Protein AF-A0A8X6K840-F1 (afdb_monomer_lite)

Secondary structure (DSSP, 8-state):
----SS--S-EEEEEEE-TTS-EEEEEEEHHHHHHHHHTTHHHHHHHHHHHH------SSGGGG--

Radius of gyration: 18.81 Å; chains: 1; bounding box: 40×33×42 Å

pLDDT: mean 78.03, std 9.29, range [48.16, 88.38]

Structure (mmCIF, N/CA/C/O backbone):
data_AF-A0A8X6K840-F1
#
_entry.id   AF-A0A8X6K840-F1
#
loop_
_atom_site.group_PDB
_atom_site.id
_atom_site.type_symbol
_atom_site.label_atom_id
_atom_site.label_alt_id
_atom_site.label_comp_id
_atom_site.label_asym_id
_atom_site.label_entity_id
_atom_site.label_seq_id
_atom_site.pdbx_PDB_ins_code
_atom_site.Cartn_x
_atom_site.Cartn_y
_atom_site.Cartn_z
_atom_site.occupancy
_atom_site.B_iso_or_equiv
_atom_site.auth_seq_id
_atom_site.auth_comp_id
_atom_site.auth_asym_id
_atom_site.auth_atom_id
_atom_site.pdbx_PDB_model_num
ATOM 1 N N . MET A 1 1 ? -7.387 -6.277 -18.025 1.00 50.81 1 MET A N 1
ATOM 2 C CA . MET A 1 1 ? -6.484 -5.351 -18.739 1.00 50.81 1 MET A CA 1
ATOM 3 C C . MET A 1 1 ? -6.448 -4.074 -17.916 1.00 50.81 1 MET A C 1
ATOM 5 O O . MET A 1 1 ? -7.515 -3.545 -17.636 1.00 50.81 1 MET A O 1
ATOM 9 N N . MET A 1 2 ? -5.282 -3.687 -17.397 1.00 60.28 2 MET A N 1
ATOM 10 C CA . MET A 1 2 ? -5.133 -2.496 -16.551 1.00 60.28 2 MET A CA 1
ATOM 11 C C . MET A 1 2 ? -5.029 -1.273 -17.468 1.00 60.28 2 MET A C 1
ATOM 13 O O . MET A 1 2 ? -4.227 -1.295 -18.399 1.00 60.28 2 MET A O 1
ATOM 17 N N . LEU A 1 3 ? -5.871 -0.261 -17.261 1.00 64.56 3 LEU A N 1
ATOM 18 C CA . LEU A 1 3 ? -5.876 0.960 -18.065 1.00 64.56 3 LEU A CA 1
ATOM 19 C C . LEU A 1 3 ? -5.060 2.020 -17.327 1.00 64.56 3 LEU A C 1
ATOM 21 O O . LEU A 1 3 ? -5.501 2.539 -16.307 1.00 64.56 3 LEU A O 1
ATOM 25 N N . SER A 1 4 ? -3.873 2.330 -17.843 1.00 66.62 4 SER A N 1
ATOM 26 C CA . SER A 1 4 ? -3.077 3.466 -17.386 1.00 66.62 4 SER A CA 1
ATOM 27 C C . SER A 1 4 ? -2.944 4.489 -18.502 1.00 66.62 4 SER A C 1
ATOM 29 O O . SER A 1 4 ? -2.625 4.136 -19.634 1.00 66.62 4 SER A O 1
ATOM 31 N N . ASN A 1 5 ? -3.186 5.754 -18.167 1.00 70.69 5 ASN A N 1
ATOM 32 C CA . ASN A 1 5 ? -3.071 6.877 -19.095 1.00 70.69 5 ASN A CA 1
ATOM 33 C C . ASN A 1 5 ? -1.651 7.475 -19.148 1.00 70.69 5 ASN A C 1
ATOM 35 O O . ASN A 1 5 ? -1.330 8.214 -20.069 1.00 70.69 5 ASN A O 1
ATOM 39 N N . CYS A 1 6 ? -0.805 7.194 -18.150 1.00 69.81 6 CYS A N 1
ATOM 40 C CA . CYS A 1 6 ? 0.428 7.961 -17.924 1.00 69.81 6 CYS A CA 1
ATOM 41 C C . CYS A 1 6 ? 1.706 7.114 -17.926 1.00 69.81 6 CYS A C 1
ATOM 43 O O . CYS A 1 6 ? 2.790 7.671 -17.781 1.00 69.81 6 CYS A O 1
ATOM 45 N N . GLN A 1 7 ? 1.605 5.786 -18.023 1.00 70.50 7 GLN A N 1
ATOM 46 C CA . GLN A 1 7 ? 2.765 4.896 -17.938 1.00 70.50 7 GLN A CA 1
ATOM 47 C C . GLN A 1 7 ? 3.071 4.262 -19.296 1.00 70.50 7 GLN A C 1
ATOM 49 O O . GLN A 1 7 ? 2.182 3.729 -19.960 1.00 70.50 7 GLN A O 1
ATOM 54 N N . GLU A 1 8 ? 4.343 4.318 -19.694 1.00 68.38 8 GLU A N 1
ATOM 55 C CA . GLU A 1 8 ? 4.861 3.625 -20.875 1.00 68.38 8 GLU A CA 1
ATOM 56 C C . GLU A 1 8 ? 4.733 2.098 -20.721 1.00 68.38 8 GLU A C 1
ATOM 58 O O . GLU A 1 8 ? 4.668 1.572 -19.607 1.00 68.38 8 GLU A O 1
ATOM 63 N N . ALA A 1 9 ? 4.720 1.368 -21.843 1.00 69.69 9 ALA A N 1
ATOM 64 C CA . ALA A 1 9 ? 4.630 -0.096 -21.884 1.00 69.69 9 ALA A CA 1
ATOM 65 C C . ALA A 1 9 ? 5.959 -0.779 -21.491 1.00 69.69 9 ALA A C 1
ATOM 67 O O . ALA A 1 9 ? 6.486 -1.625 -22.213 1.00 69.69 9 ALA A O 1
ATOM 68 N N . THR A 1 10 ? 6.526 -0.380 -20.357 1.00 78.81 10 THR A N 1
ATOM 69 C CA . THR A 1 10 ? 7.731 -0.955 -19.765 1.00 78.81 10 THR A CA 1
ATOM 70 C C . THR A 1 10 ? 7.365 -2.059 -18.777 1.00 78.81 10 THR A C 1
ATOM 72 O O . THR A 1 10 ? 6.323 -2.017 -18.116 1.00 78.81 10 THR A O 1
ATOM 75 N N . TYR A 1 11 ? 8.224 -3.075 -18.692 1.00 82.19 11 TYR A N 1
ATOM 76 C CA . TYR A 1 11 ? 8.071 -4.207 -17.781 1.00 82.19 11 TYR A CA 1
ATOM 77 C C . TYR A 1 11 ? 9.009 -4.047 -16.582 1.00 82.19 11 TYR A C 1
ATOM 79 O O . TYR A 1 11 ? 10.158 -3.637 -16.730 1.00 82.19 11 TYR A O 1
ATOM 87 N N . ALA A 1 12 ? 8.506 -4.385 -15.400 1.00 82.44 12 ALA A N 1
ATOM 88 C CA . ALA A 1 12 ? 9.226 -4.445 -14.141 1.00 82.44 12 ALA A CA 1
ATOM 89 C C . ALA A 1 12 ? 9.098 -5.839 -13.519 1.00 82.44 12 ALA A C 1
ATOM 91 O O . ALA A 1 12 ? 8.123 -6.563 -13.735 1.00 82.44 12 ALA A O 1
ATOM 92 N N . LYS A 1 13 ? 10.098 -6.209 -12.722 1.00 85.38 13 LYS A N 1
ATOM 93 C CA . LYS A 1 13 ? 10.114 -7.458 -11.964 1.00 85.38 13 LYS A CA 1
ATOM 94 C C . LYS A 1 13 ? 9.435 -7.240 -10.622 1.00 85.38 13 LYS A C 1
ATOM 96 O O . LYS A 1 13 ? 9.841 -6.369 -9.856 1.00 85.38 13 LYS A O 1
ATOM 101 N N . VAL A 1 14 ? 8.407 -8.029 -10.333 1.00 81.62 14 VAL A N 1
ATOM 102 C CA . VAL A 1 14 ? 7.659 -7.959 -9.076 1.00 81.62 14 VAL A CA 1
ATOM 103 C C . VAL A 1 14 ? 7.681 -9.317 -8.398 1.00 81.62 14 VAL A C 1
ATOM 105 O O . VAL A 1 14 ? 7.345 -10.336 -8.998 1.00 81.62 14 VAL A O 1
ATOM 108 N N . ASN A 1 15 ? 8.038 -9.317 -7.116 1.00 85.62 15 ASN A N 1
ATOM 109 C CA . ASN A 1 15 ? 7.957 -10.506 -6.279 1.00 85.62 15 ASN A CA 1
ATOM 110 C C . ASN A 1 15 ? 6.497 -10.776 -5.914 1.00 85.62 15 ASN A C 1
ATOM 112 O O . ASN A 1 15 ? 5.847 -9.944 -5.276 1.00 85.62 15 ASN A O 1
ATOM 116 N N . ARG A 1 16 ? 5.986 -11.946 -6.292 1.00 82.81 16 ARG A N 1
ATOM 117 C CA . ARG A 1 16 ? 4.657 -12.419 -5.905 1.00 82.81 16 ARG A CA 1
ATOM 118 C C . ARG A 1 16 ? 4.761 -13.670 -5.058 1.00 82.81 16 ARG A C 1
ATOM 120 O O . ARG A 1 16 ? 5.522 -14.581 -5.362 1.00 82.81 16 ARG A O 1
ATOM 127 N N . THR A 1 17 ? 3.956 -13.707 -4.007 1.00 87.38 17 THR A N 1
ATOM 128 C CA . THR A 1 17 ? 3.764 -14.917 -3.215 1.00 87.38 17 THR A CA 1
ATOM 129 C C . THR A 1 17 ? 2.693 -15.764 -3.889 1.00 87.38 17 THR A C 1
ATOM 131 O O . THR A 1 17 ? 1.569 -15.302 -4.096 1.00 87.38 17 THR A O 1
ATOM 134 N N . MET A 1 18 ? 3.051 -16.986 -4.255 1.00 85.56 18 MET A N 1
ATOM 135 C CA . MET A 1 18 ? 2.140 -17.965 -4.826 1.00 85.56 18 MET A CA 1
ATOM 136 C C . MET A 1 18 ? 1.278 -18.610 -3.728 1.00 85.56 18 MET A C 1
ATOM 138 O O . MET A 1 18 ? 1.513 -18.432 -2.531 1.00 85.56 18 MET A O 1
ATOM 142 N N . LYS A 1 19 ? 0.225 -19.339 -4.117 1.00 86.12 19 LYS A N 1
ATOM 143 C CA . LYS A 1 19 ? -0.747 -19.923 -3.164 1.00 86.12 19 LYS A CA 1
ATOM 144 C C . LYS A 1 19 ? -0.134 -20.978 -2.237 1.00 86.12 19 LYS A C 1
ATOM 146 O O . LYS A 1 19 ? -0.635 -21.199 -1.143 1.00 86.12 19 LYS A O 1
ATOM 151 N N . ASP A 1 20 ? 0.932 -21.614 -2.690 1.00 88.31 20 ASP A N 1
ATOM 152 C CA . ASP A 1 20 ? 1.797 -22.554 -1.976 1.00 88.31 20 ASP A CA 1
ATOM 153 C C . ASP A 1 20 ? 2.787 -21.858 -1.022 1.00 88.31 20 ASP A C 1
ATOM 155 O O . ASP A 1 20 ? 3.514 -22.528 -0.294 1.00 88.31 20 ASP A O 1
ATOM 159 N N . GLY A 1 21 ? 2.808 -20.522 -0.987 1.00 83.75 21 GLY A N 1
ATOM 160 C CA . GLY A 1 21 ? 3.665 -19.727 -0.105 1.00 83.75 21 GLY A CA 1
ATOM 161 C C . GLY A 1 21 ? 5.076 -19.476 -0.644 1.00 83.75 21 GLY A C 1
ATOM 162 O O . GLY A 1 21 ? 5.838 -18.739 -0.014 1.00 83.75 21 GLY A O 1
ATOM 163 N N . SER A 1 22 ? 5.429 -20.037 -1.804 1.00 86.19 22 SER A N 1
ATOM 164 C CA . SER A 1 22 ? 6.674 -19.718 -2.506 1.00 86.19 22 SER A CA 1
ATOM 165 C C . SER A 1 22 ? 6.652 -18.278 -3.038 1.00 86.19 22 SER A C 1
ATOM 167 O O . SER A 1 22 ? 5.592 -17.707 -3.300 1.00 86.19 22 SER A O 1
ATOM 169 N N . LYS A 1 23 ? 7.828 -17.650 -3.148 1.00 88.38 23 LYS A N 1
ATOM 170 C CA . LYS A 1 23 ? 7.980 -16.307 -3.725 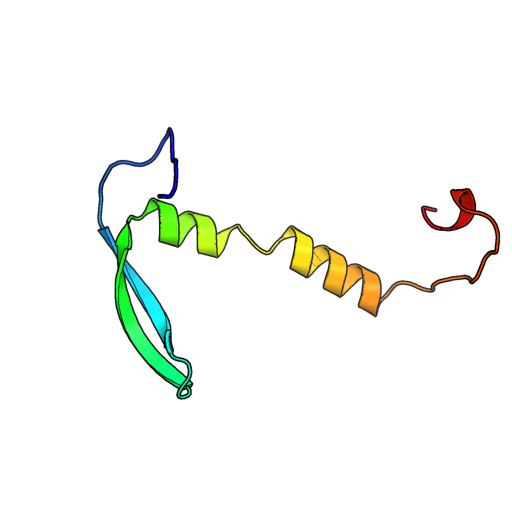1.00 88.38 23 LYS A CA 1
ATOM 171 C C . LYS A 1 23 ? 8.622 -16.436 -5.096 1.00 88.38 23 LYS A C 1
ATOM 173 O O . LYS A 1 23 ? 9.743 -16.929 -5.189 1.00 88.38 23 LYS A O 1
ATOM 178 N N . GLU A 1 24 ? 7.932 -15.965 -6.124 1.00 87.38 24 GLU A N 1
ATOM 179 C CA . GLU A 1 24 ? 8.427 -15.959 -7.497 1.00 87.38 24 GLU A CA 1
ATOM 180 C C . GLU A 1 24 ? 8.586 -14.529 -8.011 1.00 87.38 24 GLU A C 1
ATOM 182 O O . GLU A 1 24 ? 7.769 -13.647 -7.728 1.00 87.38 24 GLU A O 1
ATOM 187 N N . GLU A 1 25 ? 9.653 -14.301 -8.773 1.00 87.19 25 GLU A N 1
ATOM 188 C CA . GLU A 1 25 ? 9.897 -13.039 -9.461 1.00 87.19 25 GLU A CA 1
ATOM 189 C C . GLU A 1 25 ? 9.214 -13.096 -10.832 1.00 87.19 25 GLU A C 1
ATOM 191 O O . GLU A 1 25 ? 9.591 -13.888 -11.694 1.00 87.19 25 GLU A O 1
ATOM 196 N N . LEU A 1 26 ? 8.180 -12.276 -11.023 1.00 84.81 26 LEU A N 1
ATOM 197 C CA . LEU A 1 26 ? 7.387 -12.244 -12.250 1.00 84.81 26 LEU A CA 1
ATOM 198 C C . LEU A 1 26 ? 7.568 -10.909 -12.966 1.00 84.81 26 LEU A C 1
ATOM 200 O O . LEU A 1 26 ? 7.517 -9.845 -12.347 1.00 84.81 26 LEU A O 1
ATOM 204 N N . GLU A 1 27 ? 7.724 -10.958 -14.285 1.00 86.94 27 GLU A N 1
ATOM 205 C CA . GLU A 1 27 ? 7.716 -9.759 -15.119 1.00 86.94 27 GLU A CA 1
ATOM 206 C C . GLU A 1 27 ? 6.278 -9.281 -15.336 1.00 86.94 27 GLU A C 1
ATOM 208 O O . GLU A 1 27 ? 5.406 -10.023 -15.793 1.00 86.94 27 GLU A O 1
ATOM 213 N N . CYS A 1 28 ? 6.011 -8.025 -14.992 1.00 82.38 28 CYS A N 1
ATOM 214 C CA . CYS A 1 28 ? 4.715 -7.394 -15.195 1.00 82.38 28 CYS A CA 1
ATOM 215 C C . CYS A 1 28 ? 4.886 -5.926 -15.610 1.00 82.38 28 CYS A C 1
ATOM 217 O O . CYS A 1 28 ? 5.913 -5.326 -15.313 1.00 82.38 28 CYS A O 1
ATOM 219 N N . PRO A 1 29 ? 3.908 -5.316 -16.294 1.00 86.19 29 PRO A N 1
ATOM 220 C CA . PRO A 1 29 ? 3.975 -3.899 -16.630 1.00 86.19 29 PRO A CA 1
ATOM 221 C C . PRO A 1 29 ? 4.195 -3.006 -15.401 1.00 86.19 29 PRO A C 1
ATOM 223 O O . PRO A 1 29 ? 3.578 -3.232 -14.358 1.00 86.19 29 PRO A O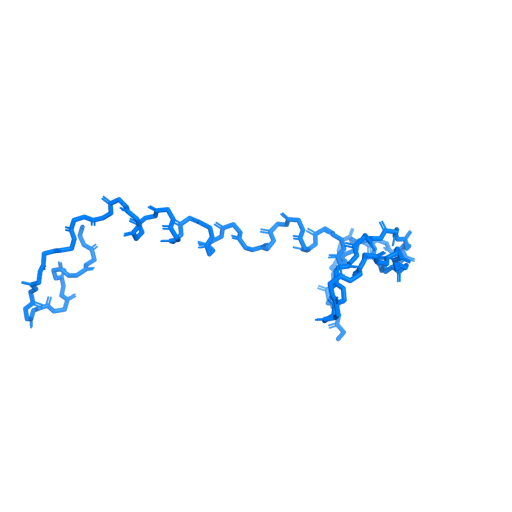 1
ATOM 226 N N . VAL A 1 30 ? 4.988 -1.941 -15.544 1.00 83.25 30 VAL A N 1
ATOM 227 C CA . VAL A 1 30 ? 5.272 -0.957 -14.476 1.00 83.25 30 VAL A CA 1
ATOM 228 C C . VAL A 1 30 ? 3.987 -0.373 -13.879 1.00 83.25 30 VAL A C 1
ATOM 230 O O . VAL A 1 30 ? 3.900 -0.146 -12.675 1.00 83.25 30 VAL A O 1
ATOM 233 N N . ALA A 1 31 ? 2.944 -0.202 -14.696 1.00 82.19 31 ALA A N 1
ATOM 234 C CA . ALA A 1 31 ? 1.625 0.227 -14.234 1.00 82.19 31 ALA A CA 1
ATOM 235 C C . ALA A 1 31 ? 1.029 -0.702 -13.156 1.00 82.19 31 ALA A C 1
ATOM 237 O O . ALA A 1 31 ? 0.374 -0.230 -12.229 1.00 82.19 31 ALA A O 1
ATOM 238 N N . ILE A 1 32 ? 1.271 -2.015 -13.250 1.00 80.75 32 ILE A N 1
ATOM 239 C CA . ILE A 1 32 ? 0.795 -3.003 -12.272 1.00 80.75 32 ILE A CA 1
ATOM 240 C C . ILE A 1 32 ? 1.611 -2.917 -10.984 1.00 80.75 32 ILE A C 1
ATOM 242 O O . ILE A 1 32 ? 1.034 -2.969 -9.902 1.00 80.75 32 ILE A O 1
ATOM 246 N N . GLU A 1 33 ? 2.933 -2.763 -11.081 1.00 83.06 33 GLU A N 1
ATOM 247 C CA . GLU A 1 33 ? 3.780 -2.547 -9.904 1.00 83.06 33 GLU A CA 1
ATOM 248 C C . GLU A 1 33 ? 3.355 -1.281 -9.149 1.00 83.06 33 GLU A C 1
ATOM 250 O O . GLU A 1 33 ? 3.166 -1.311 -7.935 1.00 83.06 33 GLU A O 1
ATOM 255 N N . PHE A 1 34 ? 3.162 -0.180 -9.875 1.00 81.50 34 PHE A N 1
ATOM 256 C CA . PHE A 1 34 ? 2.745 1.100 -9.313 1.00 81.50 34 PHE A CA 1
ATOM 257 C C . PHE A 1 34 ? 1.360 1.021 -8.666 1.00 81.50 34 PHE A C 1
ATOM 259 O O . PHE A 1 34 ? 1.182 1.470 -7.536 1.00 81.50 34 PHE A O 1
ATOM 266 N N . TYR A 1 35 ? 0.400 0.387 -9.342 1.00 83.56 35 TYR A N 1
ATOM 267 C CA . TYR A 1 35 ? -0.918 0.125 -8.773 1.00 83.56 35 TYR A CA 1
ATOM 268 C C . TYR A 1 35 ? -0.815 -0.698 -7.489 1.00 83.56 35 TYR A C 1
ATOM 270 O O . TYR A 1 35 ? -1.362 -0.298 -6.474 1.00 83.56 35 TYR A O 1
ATOM 278 N N . ASN A 1 36 ? -0.057 -1.795 -7.480 1.00 81.62 36 ASN A N 1
ATOM 279 C CA . ASN A 1 36 ? 0.087 -2.625 -6.281 1.00 81.62 36 ASN A CA 1
ATOM 280 C C . ASN A 1 36 ? 0.741 -1.886 -5.100 1.00 81.62 36 ASN A C 1
ATOM 282 O O . ASN A 1 36 ? 0.524 -2.285 -3.963 1.00 81.62 36 ASN A O 1
ATOM 286 N N . LYS A 1 37 ? 1.557 -0.852 -5.351 1.00 81.56 37 LYS A N 1
ATOM 287 C CA . LYS A 1 37 ? 2.169 -0.033 -4.291 1.00 81.56 37 LYS A CA 1
ATOM 288 C C . LYS A 1 37 ? 1.186 0.942 -3.646 1.00 81.56 37 LYS A C 1
ATOM 290 O O . LYS A 1 37 ? 1.318 1.204 -2.461 1.00 81.56 37 LYS A O 1
ATOM 295 N N . ILE A 1 38 ? 0.262 1.497 -4.428 1.00 81.88 38 ILE A N 1
ATOM 296 C CA . ILE A 1 38 ? -0.661 2.554 -3.976 1.00 81.88 38 ILE A CA 1
ATOM 297 C C . ILE A 1 38 ? -1.992 1.967 -3.511 1.00 81.88 38 ILE A C 1
ATOM 299 O O . ILE A 1 38 ? -2.643 2.471 -2.599 1.00 81.88 38 ILE A O 1
ATOM 303 N N . MET A 1 39 ? -2.435 0.895 -4.154 1.00 80.38 39 MET A N 1
ATOM 304 C CA . MET A 1 39 ? -3.692 0.260 -3.803 1.00 80.38 39 MET A CA 1
ATOM 305 C C . MET A 1 39 ? -3.584 -0.454 -2.468 1.00 80.38 39 MET A C 1
ATOM 307 O O . MET A 1 39 ? -2.595 -1.124 -2.183 1.00 80.38 39 MET A O 1
ATOM 311 N N . GLY A 1 40 ? -4.644 -0.335 -1.676 1.00 76.25 40 GLY A N 1
A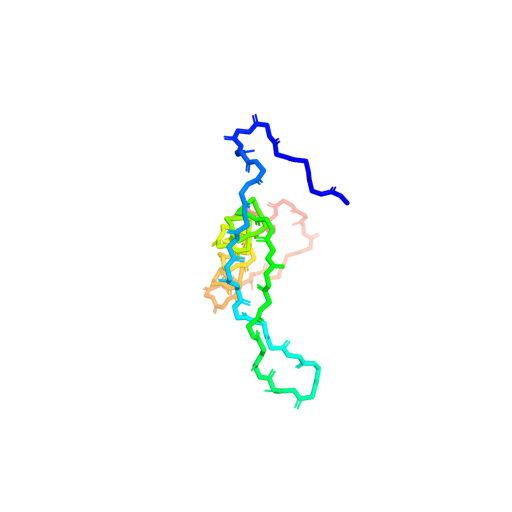TOM 312 C CA . GLY A 1 40 ? -4.688 -0.836 -0.308 1.00 76.25 40 GLY A CA 1
ATOM 313 C C . GLY A 1 40 ? -4.408 0.235 0.744 1.00 76.25 40 GLY A C 1
ATOM 314 O O . GLY A 1 40 ? -4.582 -0.058 1.916 1.00 76.25 40 GLY A O 1
ATOM 315 N N . GLU A 1 41 ? -4.049 1.473 0.373 1.00 79.75 41 GLU A N 1
ATOM 316 C CA . GLU A 1 41 ? -3.940 2.579 1.343 1.00 79.75 41 GLU A CA 1
ATOM 317 C C . GLU A 1 41 ? -5.274 2.868 2.049 1.00 79.75 41 GLU A C 1
ATOM 319 O O . GLU A 1 41 ? -5.290 3.040 3.264 1.00 79.75 41 GLU A O 1
ATOM 324 N N . VAL A 1 42 ? -6.393 2.863 1.312 1.00 83.38 42 VAL A N 1
ATOM 325 C CA . VAL A 1 42 ? -7.738 3.029 1.896 1.00 83.38 42 VAL A CA 1
ATOM 326 C C . VAL A 1 42 ? -8.074 1.857 2.814 1.00 83.38 42 VAL A C 1
ATOM 328 O O . VAL A 1 42 ? -8.447 2.078 3.959 1.00 83.38 42 VAL A O 1
ATOM 331 N N . ASP A 1 43 ? -7.858 0.620 2.357 1.00 85.31 43 ASP A N 1
ATOM 332 C CA . ASP A 1 43 ? -8.115 -0.574 3.171 1.00 85.31 43 ASP A CA 1
ATOM 333 C C . ASP A 1 43 ? -7.240 -0.602 4.439 1.00 85.31 43 ASP A C 1
ATOM 335 O O . ASP A 1 43 ? -7.691 -1.022 5.501 1.00 85.31 43 ASP A O 1
ATOM 339 N N . LEU A 1 44 ? -5.986 -0.142 4.350 1.00 83.69 44 LEU A N 1
ATOM 340 C CA . LEU A 1 44 ? -5.070 -0.031 5.485 1.00 83.69 44 LEU A CA 1
ATOM 341 C C . LEU A 1 44 ? -5.537 1.052 6.463 1.00 83.69 44 LEU A C 1
ATOM 343 O O . LEU A 1 44 ? -5.514 0.831 7.673 1.00 83.69 44 LEU A O 1
ATOM 347 N N . ALA A 1 45 ? -5.975 2.204 5.953 1.00 84.62 45 ALA A N 1
ATOM 348 C CA . ALA A 1 45 ? -6.536 3.273 6.769 1.00 84.62 45 ALA A CA 1
ATOM 349 C C . ALA A 1 45 ? -7.812 2.811 7.492 1.00 84.62 45 ALA A C 1
ATOM 351 O O . ALA A 1 45 ? -7.918 3.021 8.698 1.00 84.62 45 ALA A O 1
ATOM 352 N N . ASP A 1 46 ? -8.711 2.102 6.805 1.00 84.62 46 ASP A N 1
ATOM 353 C CA . ASP A 1 46 ? -9.918 1.506 7.391 1.00 84.62 46 ASP A CA 1
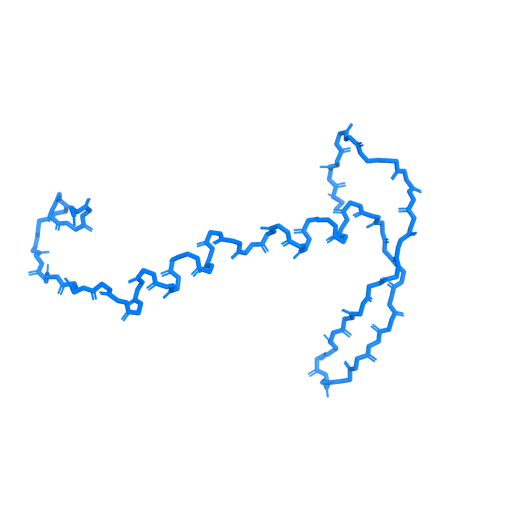ATOM 354 C C . ASP A 1 46 ? -9.576 0.444 8.445 1.00 84.62 46 ASP A C 1
ATOM 356 O O . ASP A 1 46 ? -10.188 0.400 9.511 1.00 84.62 46 ASP A O 1
ATOM 360 N N . GLN A 1 47 ? -8.565 -0.399 8.200 1.00 85.81 47 GLN A N 1
ATOM 361 C CA . GLN A 1 47 ? -8.076 -1.350 9.204 1.00 85.81 47 GLN A CA 1
ATOM 362 C C . GLN A 1 47 ? -7.558 -0.636 10.453 1.00 85.81 47 GLN A C 1
ATOM 364 O O . GLN A 1 47 ? -7.866 -1.054 11.568 1.00 85.81 47 GLN A O 1
ATOM 369 N N . MET A 1 48 ? -6.783 0.435 10.283 1.00 85.94 48 MET A N 1
ATOM 370 C CA . MET A 1 48 ? -6.284 1.226 11.405 1.00 85.94 48 MET A CA 1
ATOM 371 C C . MET A 1 48 ? -7.429 1.920 12.148 1.00 85.94 48 MET A C 1
ATOM 373 O O . MET A 1 48 ? -7.454 1.870 13.375 1.00 85.94 48 MET A O 1
ATOM 377 N N . ALA A 1 49 ? -8.390 2.510 11.433 1.00 84.31 49 ALA A N 1
ATOM 378 C CA . ALA A 1 49 ? -9.574 3.123 12.026 1.00 84.31 49 ALA A CA 1
ATOM 379 C C . ALA A 1 49 ? -10.358 2.100 12.855 1.00 84.31 49 ALA A C 1
ATOM 381 O O . ALA A 1 49 ? -10.547 2.309 14.045 1.00 84.31 49 ALA A O 1
ATOM 382 N N . ASN A 1 50 ? -10.675 0.935 12.292 1.00 82.19 50 ASN A N 1
ATOM 383 C CA . ASN A 1 50 ? -11.427 -0.119 12.976 1.00 82.19 50 ASN A CA 1
ATOM 384 C C . ASN A 1 50 ? -10.705 -0.674 14.223 1.00 82.19 50 ASN A C 1
ATOM 386 O O . ASN A 1 50 ? -11.340 -1.051 15.203 1.00 82.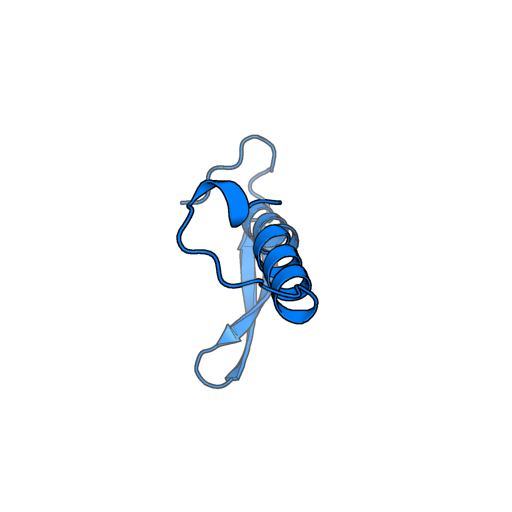19 50 ASN A O 1
ATOM 390 N N . VAL A 1 51 ? -9.366 -0.715 14.228 1.00 82.44 51 VAL A N 1
ATOM 391 C CA . VAL A 1 51 ? -8.598 -1.149 15.413 1.00 82.44 51 VAL A CA 1
ATOM 392 C C . VAL A 1 51 ? -8.710 -0.152 16.572 1.00 82.44 51 VAL A C 1
ATOM 394 O O . VAL A 1 51 ? -8.669 -0.568 17.732 1.00 82.44 51 VAL A O 1
ATOM 397 N N . TYR A 1 52 ? -8.825 1.146 16.281 1.00 78.94 52 TYR A N 1
ATOM 398 C CA . TYR A 1 52 ? -8.794 2.209 17.292 1.00 78.94 52 TYR A CA 1
ATOM 399 C C . TYR A 1 52 ? -10.141 2.915 17.507 1.00 78.94 52 TYR A C 1
ATOM 401 O O . TYR A 1 52 ? -10.261 3.709 18.443 1.00 78.94 52 TYR A O 1
ATOM 409 N N . GLU A 1 53 ? -11.152 2.630 16.690 1.00 78.38 53 GLU A N 1
ATOM 410 C CA . GLU A 1 53 ? -12.495 3.179 16.831 1.00 78.38 53 GLU A CA 1
ATOM 411 C C . GLU A 1 53 ? -13.204 2.600 18.056 1.00 78.38 53 GLU A C 1
ATOM 413 O O . GLU A 1 53 ? -13.288 1.390 18.274 1.00 78.38 53 GLU A O 1
ATOM 418 N N . LEU A 1 54 ? -13.765 3.499 18.860 1.00 72.69 54 LEU A N 1
ATOM 419 C CA . LEU A 1 54 ? -14.711 3.150 19.909 1.00 72.69 54 LEU A CA 1
ATOM 420 C C . LEU A 1 54 ? -16.119 3.235 19.318 1.00 72.69 54 LEU A C 1
ATOM 422 O O . LEU A 1 54 ? -16.781 4.264 19.435 1.00 72.69 54 LEU A O 1
ATOM 426 N N . ASP A 1 55 ? -16.563 2.155 18.675 1.00 70.19 55 ASP A N 1
ATOM 427 C CA . ASP A 1 55 ? -17.911 2.079 18.104 1.00 70.19 55 ASP A CA 1
ATOM 428 C C . ASP A 1 55 ? -18.982 2.165 19.210 1.00 70.19 55 ASP A C 1
ATOM 430 O O . ASP A 1 55 ? -19.069 1.314 20.107 1.00 70.19 55 ASP A O 1
ATOM 434 N N . GLN A 1 56 ? -19.818 3.206 19.155 1.00 72.06 56 GLN A N 1
ATOM 435 C CA . GLN A 1 56 ? -20.968 3.361 20.040 1.00 72.06 56 GLN A CA 1
ATOM 436 C C . GLN A 1 56 ? -22.234 2.881 19.328 1.00 72.06 56 GLN A C 1
ATOM 438 O O . GLN A 1 56 ? -22.821 3.583 18.505 1.00 72.06 56 GLN A O 1
ATOM 443 N N . LYS A 1 57 ? -22.724 1.699 19.719 1.00 75.25 57 LYS A N 1
ATOM 444 C CA . LYS A 1 57 ? -23.947 1.117 19.146 1.00 75.25 57 LYS A CA 1
ATOM 445 C C . LYS A 1 57 ? -25.133 2.081 19.250 1.00 75.25 57 LYS A C 1
ATOM 447 O O . LYS A 1 57 ? -25.620 2.377 20.342 1.00 75.25 57 LYS A O 1
ATOM 452 N N . SER A 1 58 ? -25.641 2.503 18.097 1.00 76.19 58 SER A N 1
ATOM 453 C CA . SER A 1 58 ? -26.807 3.373 17.960 1.00 76.19 58 SER A CA 1
ATOM 454 C C . SER A 1 58 ? -27.784 2.790 16.943 1.00 76.19 58 SER A C 1
ATOM 4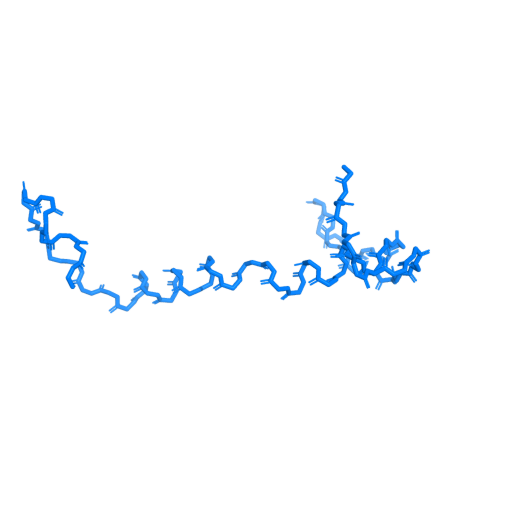56 O O . SER A 1 58 ? -27.391 2.329 15.877 1.00 76.19 58 SER A O 1
ATOM 458 N N . CYS A 1 59 ? -29.086 2.849 17.232 1.00 78.44 59 CYS A N 1
ATOM 459 C CA . CYS A 1 59 ? -30.134 2.433 16.289 1.00 78.44 59 CYS A CA 1
ATOM 460 C C . CYS A 1 59 ? -30.434 3.496 15.212 1.00 78.44 59 CYS A C 1
ATOM 462 O O . CYS A 1 59 ? -31.403 3.362 14.467 1.00 78.44 59 CYS A O 1
ATOM 464 N N . LYS A 1 60 ? -29.668 4.593 15.167 1.00 75.88 60 LYS A N 1
ATOM 465 C CA . LYS A 1 60 ? -29.886 5.725 14.262 1.00 75.88 60 LYS A CA 1
ATOM 466 C C . LYS A 1 60 ? -28.720 5.839 13.281 1.00 75.88 60 LYS A C 1
ATOM 468 O O . LYS A 1 60 ? -27.596 6.093 13.697 1.00 75.88 60 LYS A O 1
ATOM 473 N N . CYS A 1 61 ? -29.016 5.760 11.986 1.00 67.88 61 CYS A N 1
ATOM 474 C CA . CYS A 1 61 ? -28.023 5.710 10.904 1.00 67.88 61 CYS A CA 1
ATOM 475 C C . CYS A 1 61 ? -27.067 6.920 10.870 1.00 67.88 61 CYS A C 1
ATOM 477 O O . CYS A 1 61 ? -25.919 6.779 10.477 1.00 67.88 61 CYS A O 1
ATOM 479 N N . PHE A 1 62 ? -27.514 8.104 11.308 1.00 68.81 62 PHE A N 1
ATOM 480 C CA . PHE A 1 62 ? -26.686 9.322 11.340 1.00 68.81 62 PHE A CA 1
ATOM 481 C C . PHE A 1 62 ? -25.640 9.346 12.463 1.00 68.81 62 PHE A C 1
ATOM 483 O O . PHE A 1 62 ? -24.710 10.136 12.398 1.00 68.81 62 PHE A O 1
ATOM 490 N N . PHE A 1 63 ? -25.796 8.514 13.496 1.00 63.84 63 PHE A N 1
ATOM 491 C CA . PHE A 1 63 ? -24.851 8.447 14.616 1.00 63.84 63 PHE A CA 1
ATOM 492 C C . PHE A 1 63 ? -23.714 7.443 14.374 1.00 63.84 63 PHE A C 1
ATOM 494 O O . PHE A 1 63 ? -22.860 7.304 15.236 1.00 63.84 63 PHE A O 1
ATOM 501 N N . ALA A 1 64 ? -23.708 6.747 13.232 1.00 61.06 64 ALA A N 1
ATOM 502 C CA . ALA A 1 64 ? -22.687 5.762 12.867 1.00 61.06 64 ALA A CA 1
ATOM 503 C C . ALA A 1 64 ? -21.514 6.348 12.048 1.00 61.06 64 ALA A C 1
ATOM 505 O O . ALA A 1 64 ? -20.611 5.611 11.685 1.00 61.06 64 ALA A O 1
ATOM 506 N N . TYR A 1 65 ? -21.542 7.647 11.722 1.00 53.25 65 TYR A N 1
ATOM 507 C CA . TYR A 1 65 ? -20.559 8.321 10.852 1.00 53.25 65 TYR A CA 1
ATOM 508 C C . TYR A 1 65 ? -19.918 9.556 11.518 1.00 53.25 65 TYR A C 1
ATOM 510 O O . TYR A 1 65 ? -19.532 10.496 10.823 1.00 53.25 65 TYR A O 1
ATOM 518 N N . GLY A 1 66 ? -19.922 9.614 12.854 1.00 48.16 66 GLY A N 1
ATOM 519 C CA . GLY A 1 66 ? -19.498 10.780 13.639 1.00 48.16 66 GLY A CA 1
ATOM 520 C C . GLY A 1 66 ? -18.125 10.612 14.259 1.00 48.16 66 GLY A C 1
ATOM 521 O O . GLY A 1 66 ? -17.896 9.524 14.823 1.00 48.16 66 GLY A O 1
#

Organism: Trichonephila clavata (NCBI:txid2740835)

Foldseek 3Di:
DDDDPPFDQDWDWDWDQDPVRDTDTDIDGPSVVVCVVPPCPVVVVVVVCVVPDPQDDDPDPVVRPD

Sequence (66 aa):
MMLSNCQEATYAKVNRTMKDGSKEELECPVAIEFYNKIMGEVDLADQMANVYELDQKSCKCFFAYG